Protein AF-A0A929XGG1-F1 (afdb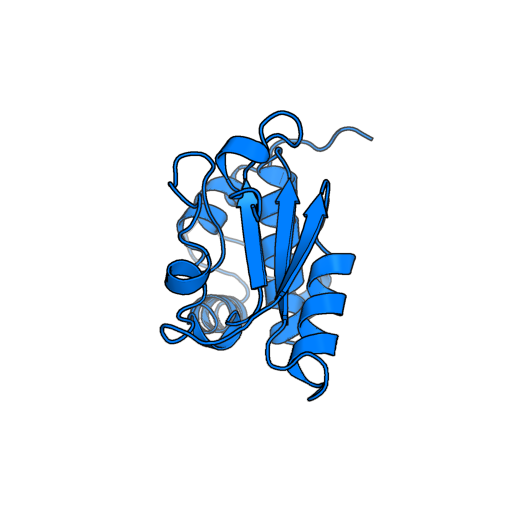_monomer)

Solvent-accessible surface area (backbone atoms only — not comparable to full-atom values): 8881 Å² total; per-residue (Å²): 137,87,84,68,87,45,82,66,21,59,61,55,43,75,72,37,75,41,52,40,59,66,87,57,90,39,51,77,36,58,47,67,78,55,67,51,62,87,94,62,82,70,46,78,50,73,40,82,67,38,51,54,18,65,62,59,36,51,50,43,57,53,31,75,77,31,80,92,32,70,53,49,31,36,36,30,26,33,68,49,59,45,30,50,32,39,17,52,52,42,38,54,26,65,74,71,73,49,56,72,70,65,57,64,51,56,41,78,46,95,91,70,48,57,72,36,50,70,62,50,52,52,61,59,69,54,67,45,56,78,79,42,52,47,42,38,39,35,38,42,53,78,94,51,45,73,68,48,45,61,80,84,129

Radius of gyration: 16.08 Å; Cα contacts (8 Å, |Δi|>4): 215; chains: 1; bounding box: 39×33×47 Å

pLDDT: mean 93.2, std 6.37, range [53.41, 98.25]

Nearest PDB structures (foldseek):
  5ftw-assembly1_A  TM=4.482E-01  e=3.383E-02  Bacillus subtilis
  8wwe-assembly1_B  TM=5.474E-01  e=2.346E-01  Ruegeria pomeroyi DSS-3
  8k5u-assembly2_B  TM=5.086E-01  e=1.627E+00  Ramlibacter sp.
  8rz3-assembly1_A  TM=5.003E-01  e=1.340E+00  Variovorax paradoxus
  6zj4-assembly1_AAA  TM=4.630E-01  e=1.735E+00  Thermoproteus uzoniensis

Secondary structure (DSSP, 8-state):
-PPPP-HHHHHHHHT-TTEE-TTS--TT-HHHHTTPPTT---EEEEEET-TTSHHHHHHHHHHHT-GGGTTEEEEEEES-HHHHHHHHHHHHHHHHT--HHHHHT--B-TTS-BSSHHHHHHHHHT-SGGGGTTEEEEE--GGGGGGTSPPP-

Sequence (153 aa):
MRIRRKKWAEDELKESVFYIDRTENTKGRWNEIFKIPNNEEFEIHIEIGMGKGKYISSLSKNYYNNPTYSKTYVIGIDMIEAMLGLAKREIENSILNISKEERETIIKKRDGDYTNKELKEKIEGINKIENFKNIRILNANAEKISEYFRRRR

Structure (mmCIF, N/CA/C/O backbone):
data_AF-A0A929XGG1-F1
#
_entry.id   AF-A0A929XGG1-F1
#
loop_
_atom_site.group_PDB
_atom_site.id
_atom_site.type_symbol
_atom_site.label_atom_id
_atom_site.label_alt_id
_atom_site.label_comp_id
_atom_site.label_asym_id
_atom_site.label_entity_id
_atom_site.label_seq_id
_atom_site.pdbx_PDB_ins_code
_atom_site.Cartn_x
_atom_site.Cartn_y
_atom_site.Cartn_z
_atom_site.occupancy
_atom_site.B_iso_or_equiv
_atom_site.auth_seq_id
_atom_site.auth_comp_id
_atom_site.auth_asym_id
_atom_site.auth_atom_id
_atom_site.pdbx_PDB_model_num
ATOM 1 N N . MET A 1 1 ? 5.631 20.310 -10.161 1.00 58.81 1 MET A N 1
ATOM 2 C CA . MET A 1 1 ? 6.187 19.270 -11.063 1.00 58.81 1 MET A CA 1
ATOM 3 C C . MET A 1 1 ? 5.068 18.305 -11.449 1.00 58.81 1 MET A C 1
ATOM 5 O O . MET A 1 1 ? 4.468 17.719 -10.559 1.00 58.81 1 MET A O 1
ATOM 9 N N . ARG A 1 2 ? 4.730 18.181 -12.741 1.00 82.06 2 ARG A N 1
ATOM 10 C CA . ARG A 1 2 ? 3.623 17.327 -13.222 1.00 82.06 2 ARG A CA 1
ATOM 11 C C . ARG A 1 2 ? 4.106 15.887 -13.406 1.00 82.06 2 ARG A C 1
ATOM 13 O O . ARG A 1 2 ? 5.032 15.651 -14.180 1.00 82.06 2 ARG A O 1
ATOM 20 N N . ILE A 1 3 ? 3.481 14.926 -12.728 1.00 85.56 3 ILE A N 1
ATOM 21 C CA . ILE A 1 3 ? 3.763 13.504 -12.954 1.00 85.56 3 ILE A CA 1
ATOM 22 C C . ILE A 1 3 ? 3.122 13.034 -14.267 1.00 85.56 3 ILE A C 1
ATOM 24 O O . ILE A 1 3 ? 2.010 13.435 -14.612 1.00 85.56 3 ILE A O 1
ATOM 28 N N . ARG A 1 4 ? 3.838 12.201 -15.029 1.00 90.12 4 ARG A N 1
ATOM 29 C CA . ARG A 1 4 ? 3.314 11.564 -16.247 1.00 90.12 4 ARG A CA 1
ATOM 30 C C . ARG A 1 4 ? 2.615 10.249 -15.895 1.00 90.12 4 ARG A C 1
ATOM 32 O O . ARG A 1 4 ? 3.033 9.576 -14.952 1.00 90.12 4 ARG A O 1
ATOM 39 N N . ARG A 1 5 ? 1.601 9.860 -16.681 1.00 89.94 5 ARG A N 1
ATOM 40 C CA . ARG A 1 5 ? 0.949 8.544 -16.560 1.00 89.94 5 ARG A CA 1
ATOM 41 C C . ARG A 1 5 ? 1.998 7.438 -16.691 1.00 89.94 5 ARG A C 1
ATOM 43 O O . ARG A 1 5 ? 2.855 7.483 -17.573 1.00 89.94 5 ARG A O 1
ATOM 50 N N . LYS A 1 6 ? 1.909 6.438 -15.819 1.00 91.88 6 LYS A N 1
ATOM 51 C CA . LYS A 1 6 ? 2.753 5.244 -15.837 1.00 91.88 6 LYS A CA 1
ATOM 52 C C . LYS A 1 6 ? 1.866 4.063 -16.198 1.00 91.88 6 LYS A C 1
ATOM 54 O O . LYS A 1 6 ? 1.027 3.688 -15.394 1.00 91.88 6 LYS A O 1
ATOM 59 N N . LYS A 1 7 ? 2.017 3.522 -17.413 1.00 89.75 7 LYS A N 1
ATOM 60 C CA . LYS A 1 7 ? 1.137 2.452 -17.925 1.00 89.75 7 LYS A CA 1
ATOM 61 C C . LYS A 1 7 ? 1.089 1.236 -16.992 1.00 89.75 7 LYS A C 1
ATOM 63 O O . LYS A 1 7 ? 0.016 0.716 -16.761 1.00 89.75 7 LYS A O 1
ATOM 68 N N . TRP A 1 8 ? 2.227 0.881 -16.397 1.00 92.19 8 TRP A N 1
ATOM 69 C CA . TRP A 1 8 ? 2.344 -0.233 -15.453 1.00 92.19 8 TRP A CA 1
ATOM 70 C C . TRP A 1 8 ? 1.611 -0.024 -14.121 1.00 92.19 8 TRP A C 1
ATOM 72 O O . TRP A 1 8 ? 1.393 -0.991 -13.405 1.00 92.19 8 TRP A O 1
ATOM 82 N N . ALA A 1 9 ? 1.288 1.220 -13.744 1.00 95.25 9 ALA A N 1
ATOM 83 C CA . ALA A 1 9 ? 0.728 1.497 -12.422 1.00 95.25 9 ALA A CA 1
ATOM 84 C C . ALA A 1 9 ? -0.666 0.892 -12.272 1.00 95.25 9 ALA A C 1
ATOM 86 O O . ALA A 1 9 ? -0.973 0.359 -11.219 1.00 95.25 9 ALA A O 1
ATOM 87 N N . GLU A 1 10 ? -1.481 0.948 -13.323 1.00 92.88 10 GLU A N 1
ATOM 88 C CA . GLU A 1 10 ? -2.844 0.423 -13.290 1.00 92.88 10 GLU A CA 1
ATOM 89 C C . GLU A 1 10 ? -2.860 -1.094 -13.055 1.00 92.88 10 GLU A C 1
ATOM 91 O O . GLU A 1 10 ? -3.537 -1.559 -12.141 1.00 92.88 10 GLU A O 1
ATOM 96 N N . ASP A 1 11 ? -2.064 -1.841 -13.826 1.00 93.38 11 ASP A N 1
ATOM 97 C CA . ASP A 1 11 ? -1.967 -3.299 -13.705 1.00 93.38 11 ASP A CA 1
ATOM 98 C C . ASP A 1 11 ? -1.438 -3.701 -12.320 1.00 93.38 11 ASP A C 1
ATOM 100 O O . ASP A 1 11 ? -2.045 -4.517 -11.632 1.00 93.38 11 ASP A O 1
ATOM 104 N N . GLU A 1 12 ? -0.364 -3.055 -11.848 1.00 94.69 12 GLU A N 1
ATOM 105 C CA . GLU A 1 12 ? 0.190 -3.358 -10.524 1.00 94.69 12 GLU A CA 1
ATOM 106 C C . GLU A 1 12 ? -0.760 -2.992 -9.379 1.00 94.69 12 GLU A C 1
ATOM 108 O O . GLU A 1 12 ? -0.773 -3.680 -8.363 1.00 94.69 12 GLU A O 1
ATOM 113 N N . LEU A 1 13 ? -1.533 -1.908 -9.495 1.00 96.50 13 LEU A N 1
ATOM 114 C CA . LEU A 1 13 ? -2.496 -1.524 -8.461 1.00 96.50 13 LEU A CA 1
ATOM 115 C C . LEU A 1 13 ? -3.654 -2.520 -8.384 1.00 96.50 13 LEU A C 1
ATOM 117 O O . LEU A 1 13 ? -4.026 -2.906 -7.282 1.00 96.50 13 LEU A O 1
ATOM 121 N N . LYS A 1 14 ? -4.166 -2.989 -9.528 1.00 93.75 14 LYS A N 1
ATOM 122 C CA . LYS A 1 14 ? -5.225 -4.011 -9.585 1.00 93.75 14 LYS A CA 1
ATOM 123 C C . LYS A 1 14 ? -4.817 -5.326 -8.919 1.00 93.75 14 LYS A C 1
ATOM 125 O O . LYS A 1 14 ? -5.657 -5.995 -8.331 1.00 93.75 14 LYS A O 1
ATOM 130 N N . GLU A 1 15 ? -3.539 -5.684 -8.994 1.00 93.12 15 GLU A N 1
ATOM 131 C CA . GLU A 1 15 ? -2.999 -6.888 -8.354 1.00 93.12 15 GLU A CA 1
ATOM 132 C C . GLU A 1 15 ? -2.673 -6.691 -6.864 1.00 93.12 15 GLU A C 1
ATOM 134 O O . GLU A 1 15 ? -2.376 -7.657 -6.167 1.00 93.12 15 GLU A O 1
ATOM 139 N N . SER A 1 16 ? -2.692 -5.462 -6.343 1.00 95.31 16 SER A N 1
ATOM 140 C CA . SER A 1 16 ? -2.250 -5.166 -4.978 1.00 95.31 16 SER A CA 1
ATOM 141 C C . SER A 1 16 ? -3.289 -5.544 -3.922 1.00 95.31 16 SER A C 1
ATOM 143 O O . SER A 1 16 ? -4.429 -5.098 -3.971 1.00 95.31 16 SER A O 1
ATOM 145 N N . VAL A 1 17 ? -2.864 -6.264 -2.878 1.00 95.19 17 VAL A N 1
ATOM 146 C CA . VAL A 1 17 ? -3.736 -6.624 -1.737 1.00 95.19 17 VAL A CA 1
ATOM 147 C C . VAL A 1 17 ? -4.001 -5.489 -0.741 1.00 95.19 17 VAL A C 1
ATOM 149 O O . VAL A 1 17 ? -4.749 -5.677 0.218 1.00 95.19 17 VAL A O 1
ATOM 152 N N . PHE A 1 18 ? -3.347 -4.339 -0.901 1.00 97.12 18 PHE A N 1
ATOM 153 C CA . PHE A 1 18 ? -3.465 -3.201 0.017 1.00 97.12 18 PHE A CA 1
ATOM 154 C C . PHE A 1 18 ? -3.840 -1.892 -0.687 1.00 97.12 18 PHE A C 1
ATOM 156 O O . PHE A 1 18 ? -3.959 -0.854 -0.030 1.00 97.12 18 PHE A O 1
ATOM 163 N N . TYR A 1 19 ? -4.032 -1.943 -2.005 1.00 97.81 19 TYR A N 1
ATOM 164 C CA . TYR A 1 19 ? -4.672 -0.890 -2.776 1.00 97.81 19 TYR A CA 1
ATOM 165 C C . TYR A 1 19 ? -6.188 -0.985 -2.630 1.00 97.81 19 TYR A C 1
ATOM 167 O O . TYR A 1 19 ? -6.743 -2.078 -2.614 1.00 97.81 19 TYR A O 1
ATOM 175 N N . ILE A 1 20 ? -6.841 0.168 -2.534 1.00 97.56 20 ILE A N 1
ATOM 176 C CA . ILE A 1 20 ? -8.293 0.295 -2.540 1.00 97.56 20 ILE A CA 1
ATOM 177 C C . ILE A 1 20 ? -8.659 1.275 -3.647 1.00 97.56 20 ILE A C 1
ATOM 179 O O . ILE A 1 20 ? -8.192 2.423 -3.656 1.00 97.56 20 ILE A O 1
ATOM 183 N N . ASP A 1 21 ? -9.494 0.824 -4.579 1.00 96.56 21 ASP A N 1
ATOM 184 C CA . ASP A 1 21 ? -9.974 1.679 -5.655 1.00 96.56 21 ASP A CA 1
ATOM 185 C C . ASP A 1 21 ? -11.054 2.659 -5.172 1.00 96.56 21 ASP A C 1
ATOM 187 O O . ASP A 1 21 ? -11.788 2.403 -4.217 1.00 96.56 21 ASP A O 1
ATOM 191 N N . ARG A 1 22 ? -11.198 3.782 -5.882 1.00 95.06 22 ARG A N 1
ATOM 192 C CA . ARG A 1 22 ? -12.228 4.796 -5.617 1.00 95.06 22 ARG A CA 1
ATOM 193 C C . ARG A 1 22 ? -13.650 4.241 -5.693 1.00 95.06 22 ARG A C 1
ATOM 195 O O . ARG A 1 22 ? -14.562 4.840 -5.133 1.00 95.06 22 ARG A O 1
ATOM 202 N N . THR A 1 23 ? -13.864 3.141 -6.418 1.00 94.25 23 THR A N 1
ATOM 203 C CA . THR A 1 23 ? -15.184 2.509 -6.533 1.00 94.25 23 THR A CA 1
ATOM 204 C C . THR A 1 23 ? -15.553 1.643 -5.330 1.00 94.25 23 THR A C 1
ATOM 206 O O . THR A 1 23 ? -16.706 1.230 -5.215 1.00 94.25 23 THR A O 1
ATOM 209 N N . GLU A 1 24 ? -14.606 1.326 -4.446 1.00 95.06 24 GLU A N 1
ATOM 210 C CA . GLU A 1 24 ? -14.873 0.459 -3.302 1.00 95.06 24 GLU A CA 1
ATOM 211 C 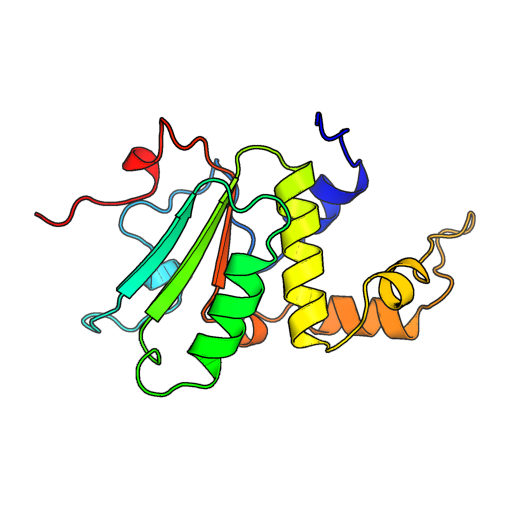C . GLU A 1 24 ? -15.597 1.189 -2.166 1.00 95.06 24 GLU A C 1
ATOM 213 O O . GLU A 1 24 ? -15.257 2.306 -1.775 1.00 95.06 24 GLU A O 1
ATOM 218 N N . ASN A 1 25 ? -16.597 0.524 -1.582 1.00 94.12 25 ASN A N 1
ATOM 219 C CA . ASN A 1 25 ? -17.346 1.072 -0.459 1.00 94.12 25 ASN A CA 1
ATOM 220 C C . ASN A 1 25 ? -16.606 0.834 0.865 1.00 94.12 25 ASN A C 1
ATOM 222 O O . ASN A 1 25 ? -16.717 -0.244 1.458 1.00 94.12 25 ASN A O 1
ATOM 226 N N . THR A 1 26 ? -15.900 1.859 1.344 1.00 96.19 26 THR A N 1
ATOM 227 C CA . THR A 1 26 ? -15.116 1.811 2.590 1.00 96.19 26 THR A CA 1
ATOM 228 C C . THR A 1 26 ? -15.802 2.465 3.792 1.00 96.19 26 THR A C 1
ATOM 230 O O . THR A 1 26 ? -15.413 2.235 4.943 1.00 96.19 26 THR A O 1
ATOM 233 N N . LYS A 1 27 ? -16.851 3.267 3.571 1.00 95.38 27 LYS A N 1
ATOM 234 C CA . LYS A 1 27 ? -17.476 4.080 4.619 1.00 95.38 27 LYS A CA 1
ATOM 235 C C . LYS A 1 27 ? -18.059 3.229 5.738 1.00 95.38 27 LYS A C 1
ATOM 237 O O . LYS A 1 27 ? -19.061 2.546 5.571 1.00 95.38 27 LYS A O 1
ATOM 242 N N . GLY A 1 28 ? -17.454 3.337 6.920 1.00 92.88 28 GLY A N 1
ATOM 243 C CA . GLY A 1 28 ? -17.880 2.582 8.100 1.00 92.88 28 GLY A CA 1
ATOM 244 C C . GLY A 1 28 ? -17.478 1.105 8.084 1.00 92.88 28 GLY A C 1
ATOM 245 O O . GLY A 1 28 ? -17.963 0.372 8.933 1.00 92.88 28 GLY A O 1
ATOM 246 N N . ARG A 1 29 ? -16.601 0.693 7.159 1.00 94.88 29 ARG A N 1
ATOM 247 C CA . ARG A 1 29 ? -16.156 -0.700 6.975 1.00 94.88 29 ARG A CA 1
ATOM 248 C C . ARG A 1 29 ? -14.654 -0.887 7.180 1.00 94.88 29 ARG A C 1
ATOM 250 O O . ARG A 1 29 ? -14.096 -1.923 6.837 1.00 94.88 29 ARG A O 1
ATOM 257 N N . TRP A 1 30 ? -13.969 0.113 7.732 1.00 95.38 30 TRP A N 1
ATOM 258 C CA . TRP A 1 30 ? -12.520 0.048 7.930 1.00 95.38 30 TRP A CA 1
ATOM 259 C C . TRP A 1 30 ? -12.087 -1.079 8.872 1.00 95.38 30 TRP A C 1
ATOM 261 O O . TRP A 1 30 ? -11.039 -1.673 8.648 1.00 95.38 30 TRP A O 1
ATOM 271 N N . ASN A 1 31 ? -12.910 -1.433 9.860 1.00 94.50 31 ASN A N 1
ATOM 272 C CA . ASN A 1 31 ? -12.686 -2.616 10.688 1.00 94.50 31 ASN A CA 1
ATOM 273 C C . ASN A 1 31 ? -12.682 -3.905 9.849 1.00 94.50 31 ASN A C 1
ATOM 275 O O . ASN A 1 31 ? -11.790 -4.725 10.017 1.00 94.50 31 ASN A O 1
ATOM 279 N N . GLU A 1 32 ? -13.600 -4.059 8.890 1.00 95.00 32 GLU A N 1
ATOM 280 C CA . GLU A 1 32 ? -13.620 -5.216 7.982 1.00 95.00 32 GLU A CA 1
ATOM 281 C C . GLU A 1 32 ? -12.383 -5.235 7.070 1.00 95.00 32 GLU A C 1
ATOM 283 O O . GLU A 1 32 ? -11.716 -6.261 6.943 1.00 95.00 32 GLU A O 1
ATOM 288 N N . ILE A 1 33 ? -12.032 -4.087 6.479 1.00 95.38 33 ILE A N 1
ATOM 289 C CA . ILE A 1 33 ? -10.895 -3.935 5.549 1.00 95.38 33 ILE A CA 1
ATOM 290 C C . ILE A 1 33 ? -9.559 -4.283 6.220 1.00 95.38 33 ILE A C 1
ATOM 292 O O . ILE A 1 33 ? -8.684 -4.908 5.607 1.00 95.38 33 ILE A O 1
ATOM 296 N N . PHE A 1 34 ? -9.393 -3.881 7.480 1.00 95.69 34 PHE A N 1
ATOM 297 C CA . PHE A 1 34 ? -8.214 -4.188 8.288 1.00 95.69 34 PHE A CA 1
ATOM 298 C C . PHE A 1 34 ? -8.336 -5.497 9.081 1.00 95.69 34 PHE A C 1
ATOM 300 O O . PHE A 1 34 ? -7.392 -5.865 9.774 1.00 95.69 34 PHE A O 1
ATOM 307 N N . LYS A 1 35 ? -9.451 -6.231 8.944 1.00 94.75 35 LYS A N 1
ATOM 308 C CA . LYS A 1 35 ? -9.741 -7.482 9.670 1.00 94.75 35 LYS A CA 1
ATOM 309 C C . LYS A 1 35 ? -9.654 -7.333 11.195 1.00 94.75 35 LYS A C 1
ATOM 311 O O . LYS A 1 35 ? -9.175 -8.224 11.891 1.00 94.75 35 LYS A O 1
ATOM 316 N N . ILE A 1 36 ? -10.122 -6.199 11.696 1.00 93.50 36 ILE A N 1
ATOM 317 C CA . ILE A 1 36 ? -10.182 -5.868 13.118 1.00 93.50 36 ILE A CA 1
ATOM 318 C C . ILE A 1 36 ? -11.378 -6.607 13.738 1.00 93.50 36 ILE A C 1
ATOM 320 O O . ILE A 1 36 ? -12.491 -6.488 13.211 1.00 93.50 36 ILE A O 1
ATOM 324 N N . PRO A 1 37 ? -11.183 -7.363 14.834 1.00 92.19 37 PRO A N 1
ATOM 325 C CA . PRO A 1 37 ? -12.266 -7.984 15.586 1.00 92.19 37 PRO A CA 1
ATOM 326 C C . PRO A 1 37 ? -13.386 -7.005 15.957 1.00 92.19 37 PRO A C 1
ATOM 328 O O . PRO A 1 37 ? -13.161 -5.829 16.250 1.00 92.19 37 PRO A O 1
ATOM 331 N N . ASN A 1 38 ? -14.624 -7.501 15.978 1.00 85.56 38 ASN A N 1
ATOM 332 C CA . ASN A 1 38 ? -15.763 -6.694 16.408 1.00 85.56 38 ASN A CA 1
ATOM 333 C C . ASN A 1 38 ? -15.568 -6.212 17.853 1.00 85.56 38 ASN A C 1
ATOM 335 O O . ASN A 1 38 ? -15.132 -6.977 18.710 1.00 85.56 38 ASN A O 1
ATOM 339 N N . ASN A 1 39 ? -15.958 -4.960 18.114 1.00 83.44 39 ASN A N 1
ATOM 340 C CA . ASN A 1 39 ? -15.834 -4.274 19.408 1.00 83.44 39 ASN A CA 1
ATOM 341 C C . ASN A 1 39 ? -14.396 -3.980 19.867 1.00 83.44 39 ASN A C 1
ATOM 343 O O . ASN A 1 39 ? -14.208 -3.531 20.996 1.00 83.44 39 ASN A O 1
ATOM 347 N N . GLU A 1 40 ? -13.389 -4.188 19.017 1.00 91.06 40 GLU A N 1
ATOM 348 C CA . GLU A 1 40 ? -12.040 -3.707 19.291 1.00 91.06 40 GLU A CA 1
ATOM 349 C C . GLU A 1 40 ? -11.905 -2.227 18.911 1.00 91.06 40 GLU A C 1
ATOM 351 O O . GLU A 1 40 ? -12.287 -1.801 17.818 1.00 91.06 40 GLU A O 1
ATOM 356 N N . GLU A 1 41 ? -11.367 -1.429 19.832 1.00 92.31 41 GLU A N 1
ATOM 357 C CA . GLU A 1 41 ? -11.015 -0.040 19.563 1.00 92.31 41 GLU A CA 1
ATOM 358 C C . GLU A 1 41 ? -9.734 0.042 18.736 1.00 92.31 41 GLU A C 1
ATOM 360 O O . GLU A 1 41 ? -8.756 -0.662 18.991 1.00 92.31 41 GLU A O 1
ATOM 365 N N . PHE A 1 42 ? -9.743 0.935 17.752 1.00 94.62 42 PHE A N 1
ATOM 366 C CA . PHE A 1 42 ? -8.619 1.167 16.860 1.00 94.62 42 PHE A CA 1
ATOM 367 C C . PHE A 1 42 ? -8.571 2.622 16.396 1.00 94.62 42 PHE A C 1
ATOM 369 O O . PHE A 1 42 ? -9.561 3.372 16.445 1.00 94.62 42 PHE A O 1
ATOM 376 N N . GLU A 1 43 ? -7.407 2.994 15.883 1.00 95.12 43 GLU A N 1
ATOM 377 C CA . GLU A 1 43 ? -7.133 4.308 15.323 1.00 95.12 43 GLU A CA 1
ATOM 378 C C . GLU A 1 43 ? -6.770 4.195 13.847 1.00 95.12 43 GLU A C 1
ATOM 380 O O . GLU A 1 43 ? -6.144 3.230 13.412 1.00 95.12 43 GLU A O 1
ATOM 385 N N . ILE A 1 44 ? -7.163 5.203 13.070 1.00 95.38 44 ILE A N 1
ATOM 386 C CA . ILE A 1 44 ? -6.740 5.347 11.681 1.00 95.38 44 ILE A CA 1
ATOM 387 C C . ILE A 1 44 ? -6.009 6.674 11.551 1.00 95.38 44 ILE A C 1
ATOM 389 O O . ILE A 1 44 ? -6.608 7.732 11.750 1.00 95.38 44 ILE A O 1
ATOM 393 N N . HIS A 1 45 ? -4.743 6.622 11.157 1.00 96.62 45 HIS A N 1
ATOM 394 C CA . HIS A 1 45 ? -3.979 7.793 10.745 1.00 96.62 45 HIS A CA 1
ATOM 395 C C . HIS A 1 45 ? -4.016 7.911 9.223 1.00 96.62 45 HIS A C 1
ATOM 397 O O . HIS A 1 45 ? -3.788 6.938 8.505 1.00 96.62 45 HIS A O 1
ATOM 403 N N . ILE A 1 46 ? -4.323 9.105 8.723 1.00 95.94 46 ILE A N 1
ATOM 404 C CA . ILE A 1 46 ? -4.527 9.346 7.293 1.00 95.94 46 ILE A CA 1
ATOM 405 C C . ILE A 1 46 ? -3.486 10.346 6.797 1.00 95.94 46 ILE A C 1
ATOM 407 O O . ILE A 1 46 ? -3.362 11.435 7.353 1.00 95.94 46 ILE A O 1
ATOM 411 N N . GLU A 1 47 ? -2.791 10.005 5.714 1.00 97.25 47 GLU A N 1
ATOM 412 C CA . GLU A 1 47 ? -1.993 10.953 4.933 1.00 97.25 47 GLU A CA 1
ATOM 413 C C . GLU A 1 47 ? -2.761 11.317 3.656 1.00 97.25 47 GLU A C 1
ATOM 415 O O . GLU A 1 47 ? -2.909 10.493 2.753 1.00 97.25 47 GLU A O 1
ATOM 420 N N . ILE A 1 48 ? -3.259 12.553 3.569 1.00 96.06 48 ILE A N 1
ATOM 421 C CA . ILE A 1 48 ? -3.917 13.068 2.362 1.00 96.06 48 ILE A CA 1
ATOM 422 C C . ILE A 1 48 ? -2.862 13.700 1.455 1.00 96.06 48 ILE A C 1
ATOM 424 O O . ILE A 1 48 ? -2.172 14.630 1.864 1.00 96.06 48 ILE A O 1
ATOM 428 N N . GLY A 1 49 ? -2.766 13.225 0.214 1.00 95.62 49 GLY A N 1
ATOM 429 C CA . GLY A 1 49 ? -1.729 13.657 -0.720 1.00 95.62 49 GLY A CA 1
ATOM 430 C C . GLY A 1 49 ? -0.387 12.980 -0.446 1.00 95.62 49 GLY A C 1
ATOM 431 O O . GLY A 1 49 ? 0.645 13.646 -0.442 1.00 95.62 49 GLY A O 1
ATOM 432 N N . MET A 1 50 ? -0.393 11.657 -0.238 1.00 96.56 50 MET A N 1
ATOM 433 C CA . MET A 1 50 ? 0.815 10.892 0.121 1.00 96.56 50 MET A CA 1
ATOM 434 C C . MET A 1 50 ? 1.914 10.890 -0.958 1.00 96.56 50 MET A C 1
ATOM 436 O O . MET A 1 50 ? 3.052 10.464 -0.722 1.00 96.56 50 MET A O 1
ATOM 440 N N . GLY A 1 51 ? 1.586 11.313 -2.185 1.00 95.94 51 GLY A N 1
ATOM 441 C CA . GLY A 1 51 ? 2.518 11.372 -3.301 1.00 95.94 51 GLY A CA 1
ATOM 442 C C . GLY A 1 51 ? 3.160 10.012 -3.572 1.00 95.94 51 GLY A C 1
ATOM 443 O O . GLY A 1 51 ? 2.491 9.036 -3.890 1.00 95.94 51 GLY A O 1
ATOM 444 N N . LYS A 1 52 ? 4.490 9.930 -3.453 1.00 96.12 52 LYS A N 1
ATOM 445 C CA . LYS A 1 52 ? 5.243 8.689 -3.721 1.00 96.12 52 LYS A CA 1
ATOM 446 C C . LYS A 1 52 ? 5.266 7.709 -2.541 1.00 96.12 52 LYS A C 1
ATOM 448 O O . LYS A 1 52 ? 5.966 6.711 -2.635 1.00 96.12 52 LYS A O 1
ATOM 453 N N . GLY A 1 53 ? 4.580 8.004 -1.436 1.00 97.56 53 GLY A N 1
ATOM 454 C CA . GLY A 1 53 ? 4.412 7.076 -0.314 1.00 97.56 53 GLY A CA 1
ATOM 455 C C . GLY A 1 53 ? 5.602 6.940 0.643 1.00 97.56 53 GLY A C 1
ATOM 456 O O . GLY A 1 53 ? 5.603 6.032 1.469 1.00 97.56 53 GLY A O 1
ATOM 457 N N . LYS A 1 54 ? 6.608 7.825 0.581 1.00 97.12 54 LYS A N 1
ATOM 458 C CA . LYS A 1 54 ? 7.777 7.761 1.482 1.00 97.12 54 LYS A CA 1
ATOM 459 C C . LYS A 1 54 ? 7.395 7.910 2.957 1.00 97.12 54 LYS A C 1
ATOM 461 O O . LYS A 1 54 ? 7.892 7.168 3.800 1.00 97.12 54 LYS A O 1
ATOM 466 N N . TYR A 1 55 ? 6.526 8.875 3.261 1.00 97.94 55 TYR A N 1
ATOM 467 C CA . TYR A 1 55 ? 6.110 9.148 4.634 1.00 97.94 55 TYR A CA 1
ATOM 468 C C . TYR A 1 55 ? 5.220 8.023 5.171 1.00 97.94 55 TYR A C 1
ATOM 470 O O . TYR A 1 55 ? 5.612 7.387 6.148 1.00 97.94 55 TYR A O 1
ATOM 478 N N . ILE A 1 56 ? 4.108 7.695 4.494 1.00 97.75 56 ILE A N 1
ATOM 479 C CA . ILE A 1 56 ? 3.227 6.590 4.911 1.00 97.75 56 ILE A CA 1
ATOM 480 C C . ILE A 1 56 ? 3.964 5.251 5.057 1.00 97.75 56 ILE A C 1
ATOM 482 O O . ILE A 1 56 ? 3.699 4.511 6.002 1.00 97.75 56 ILE A O 1
ATOM 486 N N . SER A 1 57 ? 4.921 4.943 4.171 1.00 97.25 57 SER A N 1
ATOM 487 C CA . SER A 1 57 ? 5.709 3.708 4.250 1.00 97.25 57 SER A CA 1
ATOM 488 C C . SER A 1 57 ? 6.570 3.668 5.515 1.00 97.25 57 SER A C 1
ATOM 490 O O . SER A 1 57 ? 6.547 2.680 6.252 1.00 97.25 57 SER A O 1
ATOM 492 N N . SER A 1 58 ? 7.287 4.760 5.801 1.00 96.50 58 SER A N 1
ATOM 493 C CA . SER A 1 58 ? 8.096 4.890 7.016 1.00 96.50 58 SER A CA 1
ATOM 494 C C . SER A 1 58 ? 7.226 4.831 8.274 1.00 96.50 58 SER A C 1
ATOM 496 O O . SER A 1 58 ? 7.529 4.087 9.206 1.00 96.50 58 SER A O 1
ATOM 498 N N . LEU A 1 59 ? 6.094 5.543 8.275 1.00 96.62 59 LEU A N 1
ATOM 499 C CA . LEU A 1 59 ? 5.142 5.555 9.382 1.00 96.62 59 LEU A CA 1
ATOM 500 C C . LEU A 1 59 ? 4.615 4.148 9.682 1.00 96.62 59 LEU A C 1
ATOM 502 O O . LEU A 1 59 ? 4.686 3.696 10.822 1.00 96.62 59 LEU A O 1
ATOM 506 N N . SER A 1 60 ? 4.172 3.428 8.648 1.00 96.56 60 SER A N 1
ATOM 507 C CA . SER A 1 60 ? 3.694 2.048 8.763 1.00 96.56 60 SER A CA 1
ATOM 508 C C . SER A 1 60 ? 4.747 1.118 9.354 1.00 96.56 60 SER A C 1
ATOM 510 O O . SER A 1 60 ? 4.429 0.316 10.232 1.00 96.56 60 SER A O 1
ATOM 512 N N . LYS A 1 61 ? 6.001 1.219 8.892 1.00 94.38 61 LYS A N 1
ATOM 513 C CA . LYS A 1 61 ? 7.119 0.400 9.383 1.00 94.38 61 LYS A CA 1
ATOM 514 C C . LYS A 1 61 ? 7.454 0.711 10.842 1.00 94.38 61 LYS A C 1
ATOM 516 O O . LYS A 1 61 ? 7.720 -0.205 11.617 1.00 94.38 61 LYS A O 1
ATOM 521 N N . ASN A 1 62 ? 7.404 1.984 11.229 1.00 94.50 62 ASN A N 1
ATOM 522 C CA . ASN A 1 62 ? 7.625 2.405 12.610 1.00 94.50 62 ASN A CA 1
ATOM 523 C C . ASN A 1 62 ? 6.508 1.910 13.535 1.00 94.50 62 ASN A C 1
ATOM 525 O O . ASN A 1 62 ? 6.794 1.397 14.613 1.00 94.50 62 ASN A O 1
ATOM 529 N N . TYR A 1 63 ? 5.247 2.018 13.110 1.00 95.38 63 TYR A N 1
ATOM 530 C CA . TYR A 1 63 ? 4.098 1.574 13.903 1.00 95.38 63 TYR A CA 1
ATOM 531 C C . TYR A 1 63 ? 4.062 0.060 14.063 1.00 95.38 63 TYR A C 1
ATOM 533 O O . TYR A 1 63 ? 3.812 -0.428 15.158 1.00 95.38 63 TYR A O 1
ATOM 541 N N . TYR A 1 64 ? 4.396 -0.683 13.006 1.00 90.62 64 TYR A N 1
ATOM 542 C CA . TYR A 1 64 ? 4.431 -2.145 13.044 1.00 90.62 64 TYR A CA 1
ATOM 543 C C . TYR A 1 64 ? 5.360 -2.690 14.142 1.00 90.62 64 TYR A C 1
ATOM 545 O O . TYR A 1 64 ? 5.066 -3.713 14.752 1.00 90.62 64 TYR A O 1
ATOM 553 N N . ASN A 1 65 ? 6.470 -1.997 14.414 1.00 89.25 65 ASN A N 1
ATOM 554 C CA . ASN A 1 65 ? 7.477 -2.420 15.390 1.00 89.25 65 ASN A CA 1
ATOM 555 C C . ASN A 1 65 ? 7.300 -1.783 16.779 1.00 89.25 65 ASN A C 1
ATOM 557 O O . ASN A 1 65 ? 8.127 -2.010 17.660 1.00 89.25 65 ASN A O 1
ATOM 561 N N . ASN A 1 66 ? 6.262 -0.969 16.984 1.00 93.38 66 ASN A N 1
ATOM 562 C CA . ASN A 1 66 ? 6.069 -0.216 18.216 1.00 93.38 66 ASN A CA 1
ATOM 563 C C . ASN A 1 66 ? 4.754 -0.626 18.911 1.00 93.38 66 ASN A C 1
ATOM 565 O O . ASN A 1 66 ? 3.679 -0.328 18.386 1.00 93.38 66 ASN A O 1
ATOM 569 N N . PRO A 1 67 ? 4.810 -1.239 20.112 1.00 94.25 67 PRO A N 1
ATOM 570 C CA . PRO A 1 67 ? 3.621 -1.673 20.849 1.00 94.25 67 PRO A CA 1
ATOM 571 C C . PRO A 1 67 ? 2.587 -0.568 21.099 1.00 94.25 67 PRO A C 1
ATOM 573 O O . PRO A 1 67 ? 1.389 -0.854 21.100 1.00 94.25 67 PRO A O 1
ATOM 576 N N . THR A 1 68 ? 3.028 0.687 21.247 1.00 95.94 68 THR A N 1
ATOM 577 C CA . THR A 1 68 ? 2.150 1.856 21.420 1.00 95.94 68 THR A CA 1
ATOM 578 C C . THR A 1 68 ? 1.177 2.028 20.253 1.00 95.94 68 THR A C 1
ATOM 580 O O . THR A 1 68 ? 0.054 2.467 20.462 1.00 95.94 68 THR A O 1
ATOM 583 N N . TYR A 1 69 ? 1.578 1.639 19.040 1.00 95.62 69 TYR A N 1
ATOM 584 C CA . TYR A 1 69 ? 0.783 1.773 17.814 1.00 95.62 69 TYR A CA 1
ATOM 585 C C . TYR A 1 69 ? 0.223 0.431 17.320 1.00 95.62 69 TYR A C 1
ATOM 587 O O . TYR A 1 69 ? -0.175 0.307 16.163 1.00 95.62 69 TYR A O 1
ATOM 595 N N . SER A 1 70 ? 0.167 -0.586 18.188 1.00 92.69 70 SER A N 1
ATOM 596 C CA . SER A 1 70 ? -0.308 -1.935 17.835 1.00 92.69 70 SER A CA 1
ATOM 597 C C . SER A 1 70 ? -1.755 -1.981 17.322 1.00 92.69 70 SER A C 1
ATOM 599 O O . SER A 1 70 ? -2.108 -2.916 16.606 1.00 92.69 70 SER A O 1
ATOM 601 N N . LYS A 1 71 ? -2.571 -0.965 17.640 1.00 95.12 71 LYS A N 1
ATOM 602 C CA . LYS A 1 71 ? -3.966 -0.802 17.179 1.00 95.12 71 LYS A CA 1
ATOM 603 C C . LYS A 1 71 ? -4.167 0.398 16.250 1.00 95.12 71 LYS A C 1
ATOM 605 O O . LYS A 1 71 ? -5.297 0.848 16.040 1.00 95.12 71 LYS A O 1
ATOM 610 N N . THR A 1 72 ? -3.077 0.935 15.712 1.00 96.62 72 THR A N 1
ATOM 611 C CA . THR A 1 72 ? -3.101 2.081 14.807 1.00 96.62 72 THR A CA 1
ATOM 612 C C . THR A 1 72 ? -2.841 1.610 13.383 1.00 96.62 72 THR A C 1
ATOM 614 O O . THR A 1 72 ? -1.815 1.006 13.068 1.00 96.62 72 THR A O 1
ATOM 617 N N . TYR A 1 73 ? -3.780 1.926 12.503 1.00 97.25 73 TYR A N 1
ATOM 618 C CA . TYR A 1 73 ? -3.745 1.596 11.086 1.00 97.25 73 TYR A CA 1
ATOM 619 C C . TYR A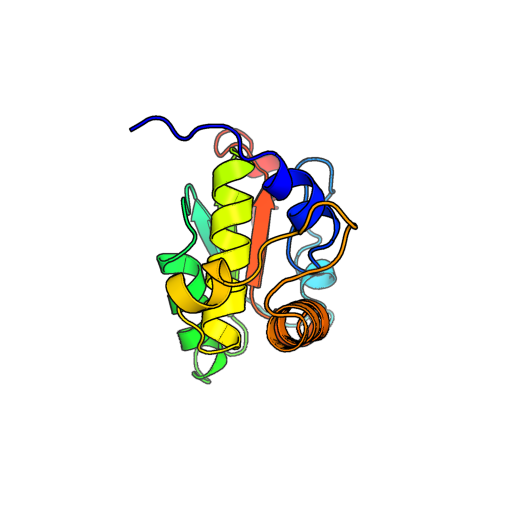 1 73 ? -3.497 2.865 10.282 1.00 97.25 73 TYR A C 1
ATOM 621 O O . TYR A 1 73 ? -3.927 3.951 10.672 1.00 97.25 73 TYR A O 1
ATOM 629 N N . VAL A 1 74 ? -2.800 2.754 9.156 1.00 98.00 74 VAL A N 1
ATOM 630 C CA . VAL A 1 74 ? -2.434 3.913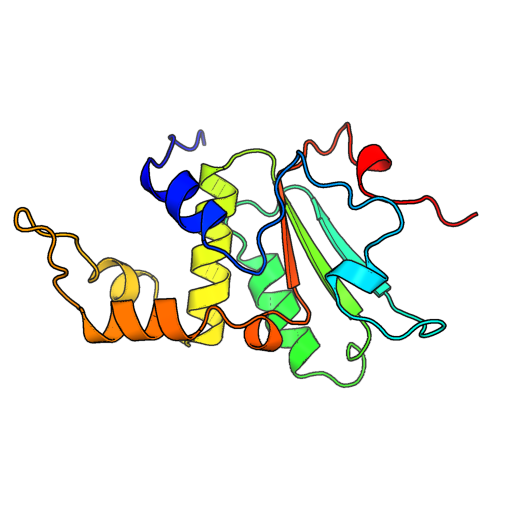 8.341 1.00 98.00 74 VAL A CA 1
ATOM 631 C C . VAL A 1 74 ? -3.038 3.822 6.945 1.00 98.00 74 VAL A C 1
ATOM 633 O O . VAL A 1 74 ? -3.064 2.759 6.322 1.00 98.00 74 VAL A O 1
ATOM 636 N N . ILE A 1 75 ? -3.546 4.946 6.444 1.00 98.25 75 ILE A N 1
ATOM 637 C CA . ILE A 1 75 ? -4.113 5.046 5.099 1.00 98.25 75 ILE A CA 1
ATOM 638 C C . ILE A 1 75 ? -3.456 6.211 4.370 1.00 98.25 75 ILE A C 1
ATOM 640 O O . ILE A 1 75 ? -3.606 7.367 4.762 1.00 98.25 75 ILE A O 1
ATOM 644 N N . GLY A 1 76 ? -2.752 5.906 3.285 1.00 98.12 76 GLY A N 1
ATOM 645 C CA . GLY A 1 76 ? -2.256 6.914 2.355 1.00 98.12 76 GLY A CA 1
ATOM 646 C C . GLY A 1 76 ? -3.274 7.172 1.248 1.00 98.12 76 GLY A C 1
ATOM 647 O O . GLY A 1 76 ? -3.792 6.228 0.656 1.00 98.12 76 GLY A O 1
ATOM 648 N N . ILE A 1 77 ? -3.574 8.434 0.955 1.00 97.94 77 ILE A N 1
ATOM 649 C CA . ILE A 1 77 ? -4.592 8.818 -0.028 1.00 97.94 77 ILE A CA 1
ATOM 650 C C . ILE A 1 77 ? -3.962 9.671 -1.121 1.00 97.94 77 ILE A C 1
ATOM 652 O O . ILE A 1 77 ? -3.263 10.644 -0.837 1.00 97.94 77 ILE A O 1
ATOM 656 N N . ASP A 1 78 ? -4.244 9.336 -2.377 1.00 97.19 78 ASP A N 1
ATOM 657 C CA . ASP A 1 78 ? -3.930 10.174 -3.534 1.00 97.19 78 ASP A CA 1
ATOM 658 C C . ASP A 1 78 ? -4.984 9.957 -4.633 1.00 97.19 78 ASP A C 1
ATOM 660 O O . ASP A 1 78 ? -5.654 8.926 -4.675 1.00 97.19 78 ASP A O 1
ATOM 664 N N . MET A 1 79 ? -5.131 10.921 -5.540 1.00 95.25 79 MET A N 1
ATOM 665 C CA . MET A 1 79 ? -6.080 10.841 -6.657 1.00 95.25 79 MET A CA 1
ATOM 666 C C . MET A 1 79 ? -5.427 10.373 -7.965 1.00 95.25 79 MET A C 1
ATOM 668 O O . MET A 1 79 ? -6.126 10.035 -8.926 1.00 95.25 79 MET A O 1
ATOM 672 N N . ILE A 1 80 ? -4.090 10.402 -8.039 1.00 94.56 80 ILE A N 1
ATOM 673 C CA . ILE A 1 80 ? -3.329 10.110 -9.253 1.00 94.56 80 ILE A CA 1
ATOM 674 C C . ILE A 1 80 ? -2.781 8.682 -9.188 1.00 94.56 80 ILE A C 1
ATOM 676 O O . ILE A 1 80 ? -1.861 8.392 -8.430 1.00 94.56 80 ILE A O 1
ATOM 680 N N . GLU A 1 81 ? -3.244 7.804 -10.079 1.00 94.94 81 GLU A N 1
ATOM 681 C CA . GLU A 1 81 ? -2.795 6.400 -10.168 1.00 94.94 81 GLU A CA 1
ATOM 682 C C . GLU A 1 81 ? -1.272 6.251 -10.280 1.00 94.94 81 GLU A C 1
ATOM 684 O O . GLU A 1 81 ? -0.675 5.358 -9.691 1.00 94.94 81 GLU A O 1
ATOM 689 N N . ALA A 1 82 ? -0.603 7.159 -10.997 1.00 96.19 82 ALA A N 1
ATOM 690 C CA . ALA A 1 82 ? 0.853 7.137 -11.100 1.00 96.19 82 ALA A CA 1
ATOM 691 C C . ALA A 1 82 ? 1.557 7.394 -9.751 1.00 96.19 82 ALA A C 1
ATOM 693 O O . ALA A 1 82 ? 2.668 6.902 -9.565 1.00 96.19 82 ALA A O 1
ATOM 694 N N . MET A 1 83 ? 0.945 8.159 -8.838 1.00 96.31 83 MET A N 1
ATOM 695 C CA . MET A 1 83 ? 1.440 8.350 -7.468 1.00 96.31 83 MET A CA 1
ATOM 696 C C . MET A 1 83 ? 1.156 7.115 -6.618 1.00 96.31 83 MET A C 1
ATOM 698 O O . MET A 1 83 ? 2.079 6.582 -6.012 1.00 96.31 83 MET A O 1
ATOM 702 N N . LEU A 1 84 ? -0.070 6.588 -6.683 1.00 97.81 84 LEU A N 1
ATOM 703 C CA . LEU A 1 84 ? -0.470 5.359 -5.990 1.00 97.81 84 LEU A CA 1
ATOM 704 C C . LEU A 1 84 ? 0.434 4.175 -6.368 1.00 97.81 84 LEU A C 1
ATOM 706 O O . LEU A 1 84 ? 0.926 3.471 -5.493 1.00 97.81 84 LEU A O 1
ATOM 710 N N . GLY A 1 85 ? 0.740 4.001 -7.656 1.00 97.50 85 GLY A N 1
ATOM 711 C CA . GLY A 1 85 ? 1.654 2.960 -8.128 1.00 97.50 85 GLY A CA 1
ATOM 712 C C . GLY A 1 85 ? 3.088 3.152 -7.628 1.00 97.50 85 GLY A C 1
ATOM 713 O O . GLY A 1 85 ? 3.764 2.181 -7.305 1.00 97.50 85 GLY A O 1
ATOM 714 N N . LEU A 1 86 ? 3.569 4.395 -7.510 1.00 96.94 86 LEU A N 1
ATOM 715 C CA . LEU A 1 86 ? 4.873 4.663 -6.893 1.00 96.94 86 LEU A CA 1
ATOM 716 C C . LEU A 1 86 ? 4.861 4.371 -5.388 1.00 96.94 86 LEU A C 1
ATOM 718 O O . LEU A 1 86 ? 5.801 3.750 -4.904 1.00 96.94 86 LEU A O 1
ATOM 722 N N . ALA A 1 87 ? 3.798 4.759 -4.682 1.00 98.06 87 ALA A N 1
ATOM 723 C CA . ALA A 1 87 ? 3.618 4.480 -3.261 1.00 98.06 87 ALA A CA 1
ATOM 724 C C . ALA A 1 87 ? 3.542 2.978 -2.975 1.00 98.06 87 ALA A C 1
ATOM 726 O O . ALA A 1 87 ? 4.219 2.500 -2.069 1.00 98.06 87 ALA A O 1
ATOM 727 N N . LYS A 1 88 ? 2.808 2.217 -3.797 1.00 97.75 88 LYS A N 1
ATOM 728 C CA . LYS A 1 88 ? 2.795 0.750 -3.743 1.00 97.75 88 LYS A CA 1
ATOM 729 C C . LYS A 1 88 ? 4.216 0.197 -3.778 1.00 97.75 88 LYS A C 1
ATOM 731 O O . LYS A 1 88 ? 4.606 -0.560 -2.892 1.00 97.75 88 LYS A O 1
ATOM 736 N N . ARG A 1 89 ? 5.001 0.601 -4.784 1.00 97.19 89 ARG A N 1
ATOM 737 C CA . ARG A 1 89 ? 6.378 0.122 -4.934 1.00 97.19 89 ARG A CA 1
ATOM 738 C C . ARG A 1 89 ? 7.267 0.529 -3.757 1.00 97.19 89 ARG A C 1
ATOM 740 O O . ARG A 1 89 ? 8.068 -0.285 -3.321 1.00 97.19 89 ARG A O 1
ATOM 747 N N . GLU A 1 90 ? 7.117 1.744 -3.235 1.00 97.94 90 GLU A N 1
ATOM 748 C CA . GLU A 1 90 ? 7.856 2.222 -2.057 1.00 97.94 90 GLU A CA 1
ATOM 749 C C . GLU A 1 90 ? 7.564 1.365 -0.813 1.00 97.94 90 GLU A C 1
ATOM 751 O O . GLU A 1 90 ? 8.487 0.938 -0.123 1.00 97.94 90 GLU A O 1
ATOM 756 N N . ILE A 1 91 ? 6.289 1.054 -0.556 1.00 97.44 91 ILE A N 1
ATOM 757 C CA . ILE A 1 91 ? 5.867 0.233 0.588 1.00 97.44 91 ILE A CA 1
ATOM 758 C C . ILE A 1 91 ? 6.427 -1.190 0.472 1.00 97.44 91 ILE A C 1
ATOM 760 O O . ILE A 1 91 ? 7.016 -1.702 1.422 1.00 97.44 91 ILE A O 1
ATOM 764 N N . GLU A 1 92 ? 6.309 -1.808 -0.702 1.00 96.62 92 GLU A N 1
ATOM 765 C CA . GLU A 1 92 ? 6.878 -3.132 -0.979 1.00 96.62 92 GLU A CA 1
ATOM 766 C C . GLU A 1 92 ? 8.401 -3.156 -0.809 1.00 96.62 92 GLU A C 1
ATOM 768 O O . GLU A 1 92 ? 8.944 -4.065 -0.182 1.00 96.62 92 GLU A O 1
ATOM 773 N N . ASN A 1 93 ? 9.090 -2.134 -1.324 1.00 96.31 93 ASN A N 1
ATOM 774 C CA . ASN A 1 93 ? 10.539 -2.000 -1.208 1.00 96.31 93 ASN A CA 1
ATOM 775 C C . ASN A 1 93 ? 10.983 -1.889 0.255 1.00 96.31 93 ASN A C 1
ATOM 777 O O . ASN A 1 93 ? 11.949 -2.532 0.660 1.00 96.31 93 ASN A O 1
ATOM 781 N N . SER A 1 94 ? 10.249 -1.114 1.057 1.00 94.94 94 SER A N 1
ATOM 782 C CA . SER A 1 94 ? 10.507 -0.916 2.486 1.00 94.94 94 SER A CA 1
ATOM 783 C C . SER A 1 94 ? 10.361 -2.202 3.309 1.00 94.94 94 SER A C 1
ATOM 785 O O . SER A 1 94 ? 11.127 -2.415 4.254 1.00 94.94 94 SER A O 1
ATOM 787 N N . ILE A 1 95 ? 9.419 -3.075 2.937 1.00 92.69 95 ILE A N 1
ATOM 788 C CA . ILE A 1 95 ? 9.224 -4.397 3.556 1.00 92.69 95 ILE A CA 1
ATOM 789 C C . ILE A 1 95 ? 10.328 -5.366 3.130 1.00 92.69 95 ILE A C 1
ATOM 791 O O . ILE A 1 95 ? 10.904 -6.064 3.962 1.00 92.69 95 ILE A O 1
ATOM 795 N N . LEU A 1 96 ? 10.650 -5.392 1.836 1.00 94.12 96 LEU A N 1
ATOM 796 C CA . LEU A 1 96 ? 11.678 -6.272 1.277 1.00 94.12 96 LEU A CA 1
ATOM 797 C C . LEU A 1 96 ? 13.111 -5.828 1.583 1.00 94.12 96 LEU A C 1
ATOM 799 O O . LEU A 1 96 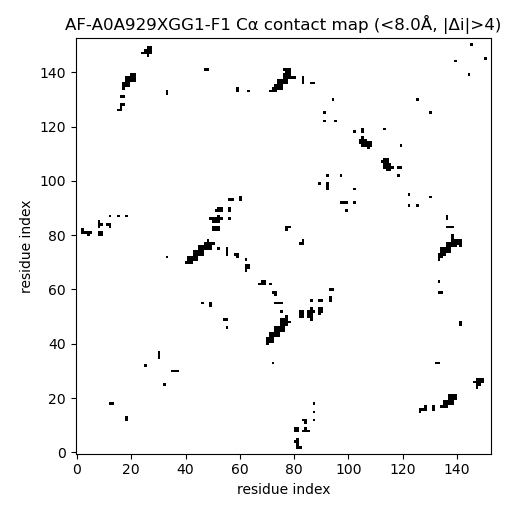? 14.037 -6.600 1.330 1.00 94.12 96 LEU A O 1
ATOM 803 N N . ASN A 1 97 ? 13.277 -4.612 2.111 1.00 94.19 97 ASN A N 1
ATOM 804 C CA . ASN A 1 97 ? 14.550 -3.919 2.288 1.00 94.19 97 ASN A CA 1
ATOM 805 C C . ASN A 1 97 ? 15.378 -3.891 0.993 1.00 94.19 97 ASN A C 1
ATOM 807 O O . ASN A 1 97 ? 16.566 -4.197 1.010 1.00 94.19 97 ASN A O 1
ATOM 811 N N . ILE A 1 98 ? 14.735 -3.535 -0.123 1.00 96.19 98 ILE A N 1
ATOM 812 C CA . ILE A 1 98 ? 15.395 -3.360 -1.426 1.00 96.19 98 ILE A CA 1
ATOM 813 C C . ILE A 1 98 ? 15.369 -1.893 -1.845 1.00 96.19 98 ILE A C 1
ATOM 815 O O . ILE A 1 98 ? 14.416 -1.159 -1.571 1.00 96.19 98 ILE A O 1
ATOM 819 N N . SER A 1 99 ? 16.411 -1.467 -2.544 1.00 95.88 99 SER A N 1
ATOM 820 C CA . SER A 1 99 ? 16.512 -0.131 -3.118 1.00 95.88 99 SER A CA 1
ATOM 821 C C . SER A 1 99 ? 15.632 0.034 -4.360 1.00 95.88 99 SER A C 1
ATOM 823 O O . SER A 1 99 ? 15.114 -0.917 -4.963 1.00 95.88 99 SER A O 1
ATOM 825 N N . LYS A 1 100 ? 15.455 1.291 -4.770 1.00 94.19 100 LYS A N 1
ATOM 826 C CA . LYS A 1 100 ? 14.752 1.615 -6.011 1.00 94.19 100 LYS A CA 1
ATOM 827 C C . LYS A 1 100 ? 15.544 1.119 -7.224 1.00 94.19 100 LYS A C 1
ATOM 829 O O . LYS A 1 100 ? 14.942 0.624 -8.172 1.00 94.19 100 LYS A O 1
ATOM 834 N N . GLU A 1 101 ? 1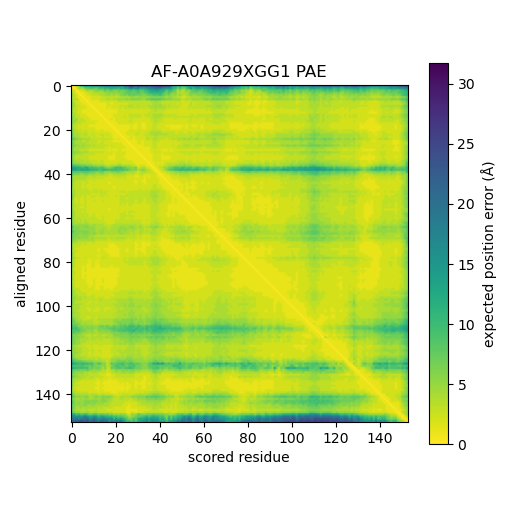6.864 1.226 -7.155 1.00 95.81 101 GLU A N 1
ATOM 835 C CA . GLU A 1 101 ? 17.821 0.797 -8.167 1.00 95.81 101 GLU A CA 1
ATOM 836 C C . GLU A 1 101 ? 17.755 -0.723 -8.362 1.00 95.81 101 GLU A C 1
ATOM 838 O O . GLU A 1 101 ? 17.624 -1.188 -9.492 1.00 95.81 101 GLU A O 1
ATOM 843 N N . GLU A 1 102 ? 17.728 -1.498 -7.270 1.00 96.44 102 GLU A N 1
ATOM 844 C CA . GLU A 1 102 ? 17.541 -2.954 -7.323 1.00 96.44 102 GLU A CA 1
ATOM 845 C C . GLU A 1 102 ? 16.221 -3.330 -7.993 1.00 96.44 102 GLU A C 1
ATOM 847 O O . GLU A 1 102 ? 16.193 -4.177 -8.884 1.00 96.44 102 GLU A O 1
ATOM 852 N N . ARG A 1 103 ? 15.115 -2.672 -7.632 1.00 95.00 103 ARG A N 1
ATOM 853 C CA . ARG A 1 103 ? 13.818 -2.942 -8.266 1.00 95.00 103 ARG A CA 1
ATOM 854 C C . ARG A 1 103 ? 13.803 -2.601 -9.755 1.00 95.00 103 ARG A C 1
ATOM 856 O O . ARG A 1 103 ? 13.148 -3.290 -10.534 1.00 95.00 103 ARG A O 1
ATOM 863 N N . GLU A 1 104 ? 14.506 -1.547 -10.160 1.00 94.50 104 GLU A N 1
ATOM 864 C CA . GLU A 1 104 ? 14.607 -1.127 -11.562 1.00 94.50 104 GLU A CA 1
ATOM 865 C C . GLU A 1 104 ? 15.402 -2.121 -12.428 1.00 94.50 104 GLU A C 1
ATOM 867 O O . GLU A 1 104 ? 15.294 -2.071 -13.653 1.00 94.50 104 GLU A O 1
ATOM 872 N N . THR A 1 105 ? 16.090 -3.099 -11.821 1.00 95.75 105 THR A N 1
ATOM 873 C CA . THR A 1 105 ? 16.683 -4.239 -12.543 1.00 95.75 105 THR A CA 1
ATOM 874 C C . THR A 1 105 ? 15.648 -5.211 -13.114 1.00 95.75 105 THR A C 1
ATOM 876 O O . THR A 1 105 ? 16.007 -6.021 -13.967 1.00 95.75 105 THR A O 1
ATOM 879 N N . ILE A 1 106 ? 14.377 -5.147 -12.694 1.00 95.06 106 ILE A N 1
ATOM 880 C CA . ILE A 1 106 ? 13.286 -5.973 -13.227 1.00 95.06 106 ILE A CA 1
ATOM 881 C C . ILE A 1 106 ? 12.745 -5.332 -14.505 1.00 95.06 106 ILE A C 1
ATOM 883 O O . ILE A 1 106 ? 11.898 -4.436 -14.480 1.00 95.06 106 ILE A O 1
ATOM 887 N N . ILE A 1 107 ? 13.215 -5.828 -15.644 1.00 93.12 107 ILE A N 1
ATOM 888 C CA . ILE A 1 107 ? 12.839 -5.343 -16.967 1.00 93.12 107 ILE A CA 1
ATOM 889 C C . ILE A 1 107 ? 12.172 -6.486 -17.722 1.00 93.12 107 ILE A C 1
ATOM 891 O O . ILE A 1 107 ? 12.745 -7.568 -17.856 1.00 93.12 107 ILE A O 1
ATOM 895 N N . LYS A 1 108 ? 10.961 -6.230 -18.228 1.00 92.19 108 LYS A N 1
ATOM 896 C CA . LYS A 1 108 ? 10.265 -7.154 -19.125 1.00 92.19 108 LYS A CA 1
ATOM 897 C C . LYS A 1 108 ? 10.946 -7.134 -20.497 1.00 92.19 108 LYS A C 1
ATOM 899 O O . LYS A 1 108 ? 11.040 -6.083 -21.133 1.00 92.19 108 LYS A O 1
ATOM 904 N N . LYS A 1 109 ? 11.431 -8.289 -20.933 1.00 93.56 109 LYS A N 1
ATOM 905 C CA . LYS A 1 109 ? 12.059 -8.545 -22.230 1.00 93.56 109 LYS A CA 1
ATOM 906 C C . LYS A 1 109 ? 10.995 -8.710 -23.326 1.00 93.56 109 LYS A C 1
ATOM 908 O O . LYS A 1 109 ? 9.797 -8.802 -23.058 1.00 93.56 109 LYS A O 1
ATOM 913 N N . ARG A 1 110 ? 11.436 -8.731 -24.591 1.00 94.06 110 ARG A N 1
ATOM 914 C CA . ARG A 1 110 ? 10.549 -8.847 -25.770 1.00 94.06 110 ARG A CA 1
ATOM 915 C C . ARG A 1 110 ? 9.823 -10.191 -25.860 1.00 94.06 110 ARG A C 1
ATOM 917 O O . ARG A 1 110 ? 8.707 -10.230 -26.357 1.00 94.06 110 ARG A O 1
ATOM 924 N N . ASP A 1 111 ? 10.451 -11.255 -25.376 1.00 93.75 111 ASP A N 1
ATOM 925 C CA . ASP A 1 111 ? 9.903 -12.614 -25.274 1.00 93.75 111 ASP A CA 1
ATOM 926 C C . ASP A 1 111 ? 8.899 -12.774 -24.114 1.00 93.75 111 ASP A C 1
ATOM 928 O O . ASP A 1 111 ? 8.338 -13.848 -23.923 1.00 93.75 111 ASP A O 1
ATOM 932 N N . GLY A 1 112 ? 8.646 -11.704 -23.349 1.00 90.06 112 GLY A N 1
ATOM 933 C CA . GLY A 1 112 ? 7.741 -11.699 -22.202 1.00 90.06 112 GLY A CA 1
ATOM 934 C C . GLY A 1 112 ? 8.411 -12.048 -20.874 1.00 90.06 112 GLY A C 1
ATOM 935 O O . GLY A 1 112 ? 7.773 -11.884 -19.835 1.00 90.06 112 GLY A O 1
ATOM 936 N N . ASP A 1 113 ? 9.679 -12.457 -20.900 1.00 93.62 113 ASP A N 1
ATOM 937 C CA . ASP A 1 113 ? 10.453 -12.840 -19.724 1.00 93.62 113 ASP A CA 1
ATOM 938 C C . ASP A 1 113 ? 10.969 -11.623 -18.926 1.00 93.62 113 ASP A C 1
ATOM 940 O O . ASP A 1 113 ? 10.907 -10.489 -19.397 1.00 93.62 113 ASP A O 1
ATOM 944 N N . TYR A 1 114 ? 11.520 -11.832 -17.727 1.00 94.62 114 TYR A N 1
ATOM 945 C CA . TYR A 1 114 ? 12.121 -10.777 -16.900 1.00 94.62 114 TYR A CA 1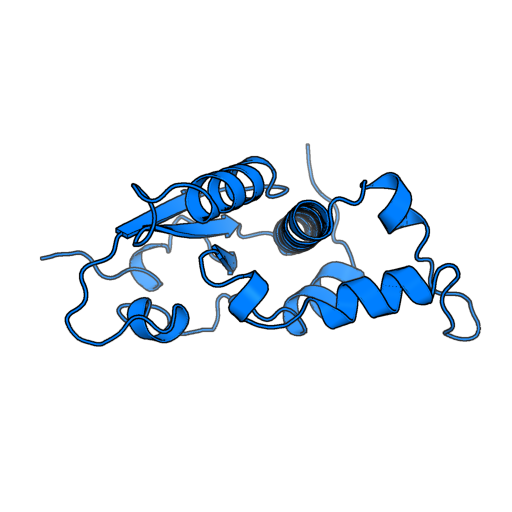
ATOM 946 C C . TYR A 1 114 ? 13.634 -10.975 -16.721 1.00 94.62 114 TYR A C 1
ATOM 948 O O . TYR A 1 114 ? 14.133 -12.096 -16.652 1.00 94.62 114 TYR A O 1
ATOM 956 N N . THR A 1 115 ? 14.396 -9.879 -16.666 1.00 94.19 115 THR A N 1
ATOM 957 C CA . THR A 1 115 ? 15.851 -9.891 -16.401 1.00 94.19 115 THR A CA 1
ATOM 958 C C . THR A 1 115 ? 16.193 -10.444 -15.016 1.00 94.19 115 THR A C 1
ATOM 960 O O . THR A 1 115 ? 17.008 -11.353 -14.919 1.00 94.19 115 THR A O 1
ATOM 963 N N . ASN A 1 116 ? 15.552 -9.932 -13.961 1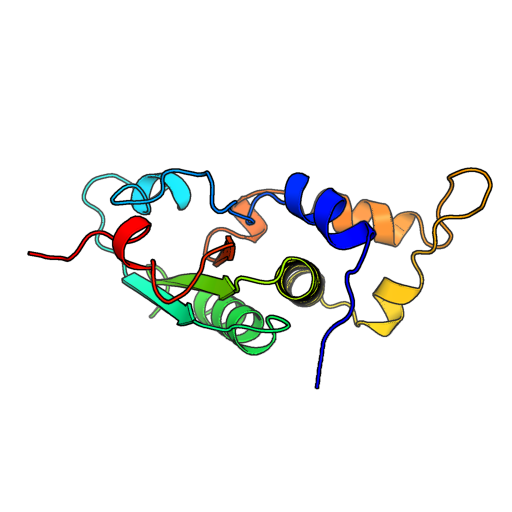.00 94.75 116 ASN A N 1
ATOM 964 C CA . ASN A 1 116 ? 15.744 -10.365 -12.575 1.00 94.75 116 ASN A CA 1
ATOM 965 C C . ASN A 1 116 ? 14.499 -11.121 -12.076 1.00 94.75 116 ASN A C 1
ATOM 967 O O . ASN A 1 116 ? 13.639 -10.552 -11.399 1.00 94.75 116 ASN A O 1
ATOM 971 N N . LYS A 1 117 ? 14.367 -12.388 -12.495 1.00 95.38 117 LYS A N 1
ATOM 972 C CA . LYS A 1 117 ? 13.192 -13.221 -12.184 1.00 95.38 117 LYS A CA 1
ATOM 973 C C . LYS A 1 117 ? 13.051 -13.498 -10.695 1.00 95.38 117 LYS A C 1
ATOM 975 O O . LYS A 1 117 ? 11.959 -13.359 -10.168 1.00 95.38 117 LYS A O 1
ATOM 980 N N . GLU A 1 118 ? 14.156 -13.801 -10.018 1.00 94.81 118 GLU A N 1
ATOM 981 C CA . GLU A 1 118 ? 14.155 -14.084 -8.581 1.00 94.81 118 GLU A CA 1
ATOM 982 C C . GLU A 1 118 ? 13.590 -12.901 -7.786 1.00 94.81 118 GLU A C 1
ATOM 984 O O . GLU A 1 118 ? 12.699 -13.063 -6.954 1.00 94.81 118 GLU A O 1
ATOM 989 N N . LEU A 1 119 ? 14.033 -11.675 -8.090 1.00 95.12 119 LEU A N 1
ATOM 990 C CA . LEU A 1 119 ? 13.491 -10.490 -7.430 1.00 95.12 119 LEU A CA 1
ATOM 991 C C . LEU A 1 119 ? 12.022 -10.240 -7.801 1.00 95.12 119 LEU A C 1
ATOM 993 O O . LEU A 1 119 ? 11.246 -9.791 -6.957 1.00 95.12 119 LEU A O 1
ATOM 997 N N . LYS A 1 120 ? 11.624 -10.530 -9.046 1.00 93.94 120 LYS A N 1
ATOM 998 C CA . LYS A 1 120 ? 10.227 -10.426 -9.489 1.00 93.94 120 LYS A CA 1
ATOM 999 C C . LYS A 1 120 ? 9.326 -11.388 -8.708 1.00 93.94 120 LYS A C 1
ATOM 1001 O O . LYS A 1 120 ? 8.328 -10.932 -8.154 1.00 93.94 120 LYS A O 1
ATOM 1006 N N . GLU A 1 121 ? 9.720 -12.650 -8.581 1.00 93.38 121 GLU A N 1
ATOM 1007 C CA . GLU A 1 121 ? 9.022 -13.665 -7.784 1.00 93.38 121 GLU A CA 1
ATOM 1008 C C . GLU A 1 121 ? 8.985 -13.284 -6.299 1.00 93.38 121 GLU A C 1
ATOM 1010 O O . GLU A 1 121 ? 7.949 -13.409 -5.650 1.00 93.38 121 GLU A O 1
ATOM 1015 N N . LYS A 1 122 ? 10.079 -12.728 -5.759 1.00 92.94 122 LYS A N 1
ATOM 1016 C CA . LYS A 1 122 ? 10.129 -12.216 -4.381 1.00 92.94 122 LYS A CA 1
ATOM 1017 C C . LYS A 1 122 ? 9.104 -11.100 -4.145 1.00 92.94 122 LYS A C 1
ATOM 1019 O O . LYS A 1 122 ? 8.426 -11.103 -3.120 1.00 92.94 122 LYS A O 1
ATOM 1024 N N . ILE A 1 123 ? 8.969 -10.157 -5.083 1.00 92.25 123 ILE A N 1
ATOM 1025 C CA . ILE A 1 123 ? 7.982 -9.064 -5.010 1.00 92.25 123 ILE A CA 1
ATOM 1026 C C . ILE A 1 123 ? 6.548 -9.584 -5.156 1.00 92.25 123 ILE A C 1
ATOM 1028 O O . ILE A 1 123 ? 5.645 -9.094 -4.488 1.00 92.25 123 ILE A O 1
ATOM 1032 N N . GLU A 1 124 ? 6.307 -10.579 -6.001 1.00 90.38 124 GLU A N 1
ATOM 1033 C CA . GLU A 1 124 ? 4.975 -11.185 -6.107 1.00 90.38 124 GLU A CA 1
ATOM 1034 C C . GLU A 1 124 ? 4.630 -12.000 -4.851 1.00 90.38 124 GLU A C 1
ATOM 1036 O O . GLU A 1 124 ? 3.509 -11.938 -4.347 1.00 90.38 124 GLU A O 1
ATOM 1041 N N . GLY A 1 125 ? 5.616 -12.689 -4.274 1.00 89.50 125 GLY A N 1
ATOM 1042 C CA . GLY A 1 125 ? 5.462 -13.518 -3.081 1.00 89.50 125 GLY A CA 1
ATOM 1043 C C . GLY A 1 125 ? 5.130 -12.746 -1.800 1.00 89.50 125 GLY A C 1
ATOM 1044 O O . GLY A 1 125 ? 4.551 -13.328 -0.875 1.00 89.50 125 GLY A O 1
ATOM 1045 N N . ILE A 1 126 ? 5.439 -11.443 -1.732 1.00 88.88 126 ILE A N 1
ATOM 1046 C CA . ILE A 1 126 ? 5.048 -10.601 -0.589 1.00 88.88 126 ILE A CA 1
ATOM 1047 C C . ILE A 1 126 ? 3.595 -10.152 -0.629 1.00 88.88 126 ILE A C 1
ATOM 1049 O O . ILE A 1 126 ? 3.142 -9.601 0.373 1.00 88.88 126 ILE A O 1
ATOM 1053 N N . ASN A 1 127 ? 2.858 -10.381 -1.719 1.00 79.56 127 ASN A N 1
ATOM 1054 C CA . ASN A 1 127 ? 1.476 -9.932 -1.899 1.00 79.56 127 ASN A CA 1
ATOM 1055 C C . ASN A 1 127 ? 0.472 -10.762 -1.069 1.00 79.56 127 ASN A C 1
ATOM 1057 O O . ASN A 1 127 ? -0.528 -11.280 -1.557 1.00 79.56 127 ASN A O 1
ATOM 1061 N N . LYS A 1 128 ? 0.773 -10.921 0.220 1.00 83.81 128 LYS A N 1
ATOM 1062 C CA . LYS A 1 128 ? -0.042 -11.548 1.253 1.00 83.81 128 LYS A CA 1
ATOM 1063 C C . LYS A 1 128 ? -0.492 -10.454 2.208 1.00 83.81 128 LYS A C 1
ATOM 1065 O O . LYS A 1 128 ? 0.317 -9.642 2.649 1.00 83.81 128 LYS A O 1
ATOM 1070 N N . ILE A 1 129 ? -1.772 -10.464 2.568 1.00 76.25 129 ILE A N 1
ATOM 1071 C CA . ILE A 1 129 ? -2.386 -9.397 3.371 1.00 76.25 129 ILE A C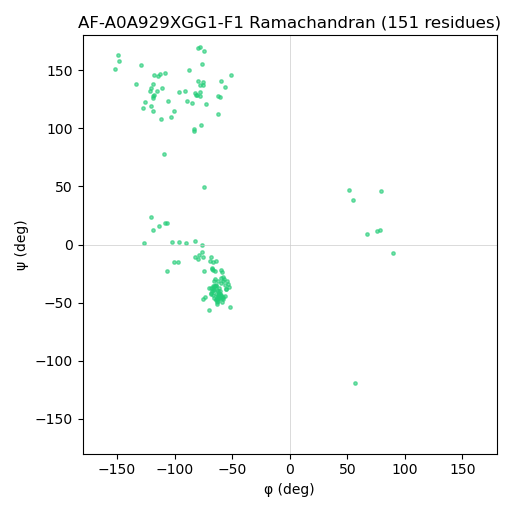A 1
ATOM 1072 C C . ILE A 1 129 ? -1.709 -9.171 4.735 1.00 76.25 129 ILE A C 1
ATOM 1074 O O . ILE A 1 129 ? -1.699 -8.043 5.215 1.00 76.25 129 ILE A O 1
ATOM 1078 N N . GLU A 1 130 ? -1.092 -10.203 5.325 1.00 85.50 130 GLU A N 1
ATOM 1079 C CA . GLU A 1 130 ? -0.366 -10.106 6.604 1.00 85.50 130 GLU A CA 1
ATOM 1080 C C . GLU A 1 130 ? 0.816 -9.126 6.537 1.00 85.50 130 GLU A C 1
ATOM 1082 O O . GLU A 1 130 ? 1.034 -8.357 7.470 1.00 85.50 130 GLU A O 1
ATOM 1087 N N . ASN A 1 131 ? 1.524 -9.076 5.403 1.00 89.56 131 ASN A N 1
ATOM 1088 C CA . ASN A 1 131 ? 2.666 -8.173 5.215 1.00 89.56 131 ASN A CA 1
ATOM 1089 C C . ASN A 1 131 ? 2.251 -6.696 5.189 1.00 89.56 131 ASN A C 1
ATOM 1091 O O . ASN A 1 131 ? 3.071 -5.816 5.430 1.00 89.56 131 ASN A O 1
ATOM 1095 N N . PHE A 1 132 ? 0.977 -6.427 4.907 1.00 94.31 132 PHE A N 1
ATOM 1096 C CA . PHE A 1 132 ? 0.417 -5.083 4.801 1.00 94.31 132 PHE A CA 1
ATOM 1097 C C . PHE A 1 132 ? -0.713 -4.871 5.808 1.00 94.31 132 PHE A C 1
ATOM 1099 O O . PHE A 1 132 ? -1.593 -4.041 5.591 1.00 94.31 132 PHE A O 1
ATOM 1106 N N . LYS A 1 133 ? -0.749 -5.630 6.910 1.00 93.62 133 LYS A N 1
ATOM 1107 C CA . LYS A 1 133 ? -1.916 -5.652 7.805 1.00 93.62 133 LYS A CA 1
ATOM 1108 C C . LYS A 1 133 ? -2.271 -4.293 8.405 1.00 93.62 133 LYS A C 1
ATOM 1110 O O . LYS A 1 133 ? -3.444 -4.050 8.660 1.00 93.62 133 LYS A O 1
ATOM 1115 N N . ASN A 1 134 ? -1.290 -3.407 8.580 1.00 96.06 134 ASN A N 1
ATOM 1116 C CA . ASN A 1 134 ? -1.485 -2.089 9.178 1.00 96.06 134 ASN A CA 1
ATOM 1117 C C . ASN A 1 134 ? -1.542 -0.927 8.170 1.00 96.06 134 ASN A C 1
ATOM 1119 O O . ASN A 1 134 ? -1.679 0.210 8.608 1.00 96.06 134 ASN A O 1
ATOM 1123 N N . ILE A 1 135 ? -1.464 -1.173 6.854 1.00 98.00 135 ILE A N 1
ATOM 1124 C CA . ILE A 1 135 ? -1.428 -0.110 5.833 1.00 98.00 135 ILE A CA 1
ATOM 1125 C C . ILE A 1 135 ? -2.368 -0.365 4.657 1.00 98.00 135 ILE A C 1
ATOM 1127 O O . ILE A 1 135 ? -2.437 -1.469 4.120 1.00 98.00 135 ILE A O 1
ATOM 1131 N N . ARG A 1 136 ? -3.055 0.684 4.200 1.00 98.19 136 ARG A N 1
ATOM 1132 C CA . ARG A 1 136 ? -3.733 0.721 2.896 1.00 98.19 136 ARG A CA 1
ATOM 1133 C C . ARG A 1 136 ? -3.337 1.968 2.118 1.00 98.19 136 ARG A C 1
ATOM 1135 O O . ARG A 1 136 ? -2.994 2.994 2.706 1.00 98.19 136 ARG A O 1
ATOM 1142 N N . ILE A 1 137 ? -3.425 1.887 0.796 1.00 98.25 137 ILE A N 1
ATOM 1143 C CA . ILE A 1 137 ? -3.414 3.062 -0.074 1.00 98.25 137 ILE A CA 1
ATOM 1144 C C . ILE A 1 137 ? -4.762 3.171 -0.783 1.00 98.25 137 ILE A C 1
ATOM 1146 O O . ILE A 1 137 ? -5.269 2.184 -1.307 1.00 98.25 137 ILE A O 1
ATOM 1150 N N . LEU A 1 138 ? -5.355 4.358 -0.776 1.00 98.12 138 LEU A N 1
ATOM 1151 C CA . LEU A 1 138 ? -6.694 4.607 -1.296 1.00 98.12 138 LEU A CA 1
ATOM 1152 C C . LEU A 1 138 ? -6.631 5.605 -2.450 1.00 98.12 138 LEU A C 1
ATOM 1154 O O . LEU A 1 138 ? -6.099 6.709 -2.313 1.00 98.12 138 LEU A O 1
ATOM 1158 N N . ASN A 1 139 ? -7.233 5.221 -3.571 1.00 97.44 139 ASN A N 1
ATOM 1159 C CA . ASN A 1 139 ? -7.519 6.134 -4.662 1.00 97.44 139 ASN A CA 1
ATOM 1160 C C . ASN A 1 139 ? -8.737 6.988 -4.298 1.00 97.44 139 ASN A C 1
ATOM 1162 O O . ASN A 1 139 ? -9.863 6.509 -4.358 1.00 97.44 139 ASN A O 1
ATOM 1166 N N . ALA A 1 140 ? -8.537 8.244 -3.911 1.00 96.56 140 ALA A N 1
ATOM 1167 C CA . ALA A 1 140 ? -9.652 9.139 -3.618 1.00 96.56 140 ALA A CA 1
ATOM 1168 C C . ALA A 1 140 ? -9.290 10.605 -3.862 1.00 96.56 140 ALA A C 1
ATOM 1170 O O . ALA A 1 140 ? -8.143 11.026 -3.713 1.00 96.56 140 ALA A O 1
ATOM 1171 N N . ASN A 1 141 ? -10.304 11.403 -4.207 1.00 93.12 141 ASN A N 1
ATOM 1172 C CA . ASN A 1 141 ? -10.194 12.858 -4.170 1.00 93.12 141 ASN A CA 1
ATOM 1173 C C . ASN A 1 141 ? -10.410 13.331 -2.722 1.00 93.12 141 ASN A C 1
ATOM 1175 O O . ASN A 1 141 ? -11.422 12.992 -2.106 1.00 93.12 141 ASN A O 1
ATOM 1179 N N . ALA A 1 142 ? -9.485 14.142 -2.206 1.00 85.38 142 ALA A N 1
ATOM 1180 C CA . ALA A 1 142 ? -9.560 14.743 -0.876 1.00 85.38 142 ALA A CA 1
ATOM 1181 C C . ALA A 1 142 ? -10.869 15.519 -0.637 1.00 85.38 142 ALA A C 1
ATOM 1183 O O . ALA A 1 142 ? -11.417 15.485 0.462 1.00 85.38 142 ALA A O 1
ATOM 1184 N N . GLU A 1 143 ? -11.426 16.152 -1.671 1.00 88.62 143 GLU A N 1
ATOM 1185 C CA . GLU A 1 143 ? -12.701 16.880 -1.593 1.00 88.62 143 GLU A CA 1
ATOM 1186 C C . GLU A 1 143 ? -13.894 15.958 -1.289 1.00 88.62 143 GLU A C 1
ATOM 1188 O O . GLU A 1 143 ? -14.912 16.399 -0.759 1.00 88.62 143 GLU A O 1
ATOM 1193 N N . LYS A 1 144 ? -13.763 14.662 -1.590 1.00 90.62 144 LYS A N 1
ATOM 1194 C CA . LYS A 1 144 ? -14.794 13.632 -1.409 1.00 90.62 144 LYS A CA 1
ATOM 1195 C C . LYS A 1 144 ? -14.483 12.671 -0.264 1.00 90.62 144 LYS A C 1
ATOM 1197 O O . LYS A 1 144 ? -15.056 11.591 -0.179 1.00 90.62 144 LYS A O 1
ATOM 1202 N N . ILE A 1 145 ? -13.596 13.049 0.655 1.00 89.56 145 ILE A N 1
ATOM 1203 C CA . ILE A 1 145 ? -13.138 12.171 1.742 1.00 89.56 145 ILE A CA 1
ATOM 1204 C C . ILE A 1 145 ? -14.285 11.637 2.624 1.00 89.56 145 ILE A C 1
ATOM 1206 O O . ILE A 1 145 ? -14.230 10.518 3.133 1.00 89.56 145 ILE A O 1
ATOM 1210 N N . SER A 1 146 ? -15.370 12.403 2.761 1.00 91.19 146 SER A N 1
ATOM 1211 C CA . SER A 1 146 ? -16.566 12.025 3.526 1.00 91.19 146 SER A CA 1
ATOM 1212 C C . SER A 1 146 ? -17.349 10.849 2.922 1.00 91.19 146 SER A C 1
ATOM 1214 O O . SER A 1 146 ? -18.193 10.255 3.607 1.00 91.19 146 SER A O 1
ATOM 1216 N N . GLU A 1 147 ? -17.084 10.491 1.664 1.00 93.12 147 GLU A N 1
ATOM 1217 C CA . GLU A 1 147 ? -17.615 9.291 1.008 1.00 93.12 147 GLU A CA 1
ATOM 1218 C C . GLU A 1 147 ? -16.913 8.018 1.500 1.00 93.12 147 GLU A C 1
ATOM 1220 O O . GLU A 1 147 ? -17.525 6.960 1.467 1.00 93.12 147 GLU A O 1
ATOM 1225 N N . TYR A 1 148 ? -15.690 8.124 2.034 1.00 94.50 148 TYR A N 1
ATOM 1226 C CA . TYR A 1 148 ? -14.854 6.985 2.441 1.00 94.50 148 TYR A CA 1
ATOM 1227 C C . TYR A 1 148 ? -14.764 6.818 3.965 1.00 94.50 148 TYR A C 1
ATOM 1229 O O . TYR A 1 148 ? -14.497 5.733 4.481 1.00 94.50 148 TYR A O 1
ATOM 1237 N N . PHE A 1 149 ? -15.009 7.887 4.726 1.00 92.69 149 PHE A N 1
ATOM 1238 C CA . PHE A 1 149 ? -14.889 7.876 6.185 1.00 92.69 149 PHE A CA 1
ATOM 1239 C C . PHE A 1 149 ? -16.211 8.236 6.862 1.00 92.69 149 PHE A C 1
ATOM 1241 O O . PHE A 1 149 ? -16.907 9.185 6.493 1.00 92.69 149 PHE A O 1
ATOM 1248 N N . ARG A 1 150 ? -16.574 7.463 7.893 1.00 86.06 150 ARG A N 1
ATOM 1249 C CA . ARG A 1 150 ? -17.727 7.773 8.745 1.00 86.06 150 ARG A CA 1
ATOM 1250 C C . ARG A 1 150 ? -17.303 8.832 9.760 1.00 86.06 150 ARG A C 1
ATOM 1252 O O . ARG A 1 150 ? -16.324 8.628 10.471 1.00 86.06 150 ARG A O 1
ATOM 1259 N N . ARG A 1 151 ? -18.061 9.927 9.883 1.00 72.12 151 ARG A N 1
ATOM 1260 C CA . ARG A 1 151 ? -17.916 10.834 11.032 1.00 72.12 151 ARG A CA 1
ATOM 1261 C C . ARG A 1 151 ? -18.218 10.050 12.311 1.00 72.12 151 ARG A C 1
ATOM 1263 O O . ARG A 1 151 ? -19.266 9.406 12.393 1.00 72.12 151 ARG A O 1
ATOM 1270 N N . ARG A 1 152 ? -17.307 10.085 13.289 1.00 64.62 152 ARG A N 1
ATOM 1271 C CA . ARG A 1 152 ? -17.662 9.721 14.667 1.00 64.62 152 ARG A CA 1
ATOM 1272 C C . ARG A 1 152 ? -18.723 10.737 15.121 1.00 64.62 152 ARG A C 1
ATOM 1274 O O . ARG A 1 152 ? -18.564 11.927 14.853 1.00 64.62 152 ARG A O 1
ATOM 1281 N N . ARG A 1 153 ? -19.851 10.226 15.617 1.00 53.41 153 ARG A N 1
ATOM 1282 C CA . ARG A 1 153 ? -20.906 11.039 16.232 1.00 53.41 153 ARG A CA 1
ATOM 1283 C C . ARG A 1 153 ? -20.468 11.433 17.628 1.00 53.41 153 ARG A C 1
ATOM 1285 O O . ARG A 1 153 ? -19.750 10.606 18.231 1.00 53.41 153 ARG A O 1
#

Foldseek 3Di:
DDDDDDPVLVVVLVLALFEDEPPDQQEVCVCVSLVPDPPDDAEEAEAECCFLQQVVLVVQVVLVPDPVNVRYAYEYEDQGSVRVSSSLVNNLCSLVVHDPVRVVQFDQDPVRDTRCVVVVVVSSVCRDCVSRSRYHYYNDDPVVVCSNYDDDD

Mean predicted aligned error: 3.73 Å